Protein AF-A0A9E6AX42-F1 (afdb_monomer)

Radius of gyration: 13.97 Å; Cα contacts (8 Å, |Δi|>4): 246; chains: 1; bounding box: 35×24×43 Å

Solvent-accessible surface area (backbone atoms only — not comparable to full-atom values): 5865 Å² total; per-residue (Å²): 133,79,80,72,76,83,64,54,68,44,35,65,70,61,38,51,53,39,57,74,60,32,46,69,55,35,35,61,46,24,76,73,38,44,64,23,25,39,44,40,60,59,39,56,55,37,84,44,24,92,80,29,74,90,27,34,50,73,40,53,58,27,50,49,32,34,26,41,34,34,31,35,43,16,32,46,44,50,67,42,37,37,32,38,39,57,40,38,78,76,29,96,43,60,75,39,60,57,75,41,43,82,43,61,85,39,57,79,44,78,92

pLDDT: mean 93.4, std 9.76, range [49.84, 98.75]

Structure (mmCIF, N/CA/C/O backbone):
data_AF-A0A9E6AX42-F1
#
_entry.id   AF-A0A9E6AX42-F1
#
loop_
_atom_site.group_PDB
_atom_site.id
_atom_site.type_symbol
_atom_site.label_atom_id
_atom_site.label_alt_id
_atom_site.label_comp_id
_atom_site.label_asym_id
_atom_site.label_entity_id
_atom_site.label_seq_id
_atom_site.pdbx_PDB_ins_code
_atom_site.Cartn_x
_atom_site.Cartn_y
_atom_site.Cartn_z
_atom_site.occupancy
_atom_site.B_iso_or_equiv
_atom_site.auth_seq_id
_atom_site.auth_comp_id
_atom_site.auth_asym_id
_atom_site.auth_atom_id
_atom_site.pdbx_PDB_model_num
ATOM 1 N N . MET A 1 1 ? -18.621 -13.009 28.467 1.00 49.84 1 MET A N 1
ATOM 2 C CA . MET A 1 1 ? -17.641 -12.439 27.528 1.00 49.84 1 MET A CA 1
ATOM 3 C C . MET A 1 1 ? -18.460 -11.983 26.347 1.00 49.84 1 MET A C 1
ATOM 5 O O . MET A 1 1 ? -19.243 -12.784 25.856 1.00 49.84 1 MET A O 1
ATOM 9 N N . VAL A 1 2 ? -18.464 -10.685 26.070 1.00 54.19 2 VAL A N 1
ATOM 10 C CA . VAL A 1 2 ? -19.159 -10.151 24.897 1.00 54.19 2 VAL A CA 1
ATOM 11 C C . VAL A 1 2 ? -18.143 -10.303 23.778 1.00 54.19 2 VAL A C 1
ATOM 13 O O . VAL A 1 2 ? -17.036 -9.800 23.941 1.00 54.19 2 VAL A O 1
ATOM 16 N N . ASP A 1 3 ? -18.460 -11.073 22.740 1.00 53.66 3 ASP A N 1
ATOM 17 C CA . ASP A 1 3 ? -17.632 -11.099 21.537 1.00 53.66 3 ASP A CA 1
ATOM 18 C C . ASP A 1 3 ? -17.550 -9.656 21.031 1.00 53.66 3 ASP A C 1
ATOM 20 O O . ASP A 1 3 ? -18.582 -9.041 20.737 1.00 53.66 3 ASP A O 1
ATOM 24 N N . GLU A 1 4 ? -16.349 -9.078 21.030 1.00 60.06 4 GLU A N 1
ATOM 25 C CA . GLU A 1 4 ? -16.146 -7.806 20.350 1.00 60.06 4 GLU A CA 1
ATOM 26 C C . GLU A 1 4 ? -16.508 -8.017 18.876 1.00 60.06 4 GLU A C 1
ATOM 28 O O . GLU A 1 4 ? -16.176 -9.065 18.311 1.00 60.06 4 GLU A O 1
ATOM 33 N N . PRO A 1 5 ? -17.262 -7.093 18.256 1.00 58.94 5 PRO A N 1
ATOM 34 C CA . PRO A 1 5 ? -17.625 -7.247 16.857 1.00 58.94 5 PRO A CA 1
ATOM 35 C C . PRO A 1 5 ? -16.347 -7.400 16.031 1.00 58.94 5 PRO A C 1
ATOM 37 O O . PRO A 1 5 ? -15.425 -6.604 16.194 1.00 58.94 5 PRO A O 1
ATOM 40 N N . GLU A 1 6 ? -16.297 -8.410 15.154 1.00 65.81 6 GLU A N 1
ATOM 41 C CA . GLU A 1 6 ? -15.170 -8.588 14.236 1.00 65.81 6 GLU A CA 1
ATOM 42 C C . GLU A 1 6 ? -14.921 -7.271 13.493 1.00 65.81 6 GLU A C 1
ATOM 44 O O . GLU A 1 6 ? -15.755 -6.793 12.716 1.00 65.81 6 GLU A O 1
ATOM 49 N N . GLN A 1 7 ? -13.776 -6.662 13.785 1.00 80.06 7 GLN A N 1
ATOM 50 C CA . GLN A 1 7 ? -13.338 -5.409 13.199 1.00 80.06 7 GLN A CA 1
ATOM 51 C C . GLN A 1 7 ? -13.263 -5.561 11.675 1.00 80.06 7 GLN A C 1
ATOM 53 O O . GLN A 1 7 ? -12.689 -6.521 11.150 1.00 80.06 7 GLN A O 1
ATOM 58 N N . TYR A 1 8 ? -13.880 -4.634 10.937 1.00 92.25 8 TYR A N 1
ATOM 59 C CA . TYR A 1 8 ? -13.933 -4.728 9.479 1.00 92.25 8 TYR A CA 1
ATOM 60 C C . TYR A 1 8 ? -12.517 -4.750 8.896 1.00 92.25 8 TYR A C 1
ATOM 62 O O . TYR A 1 8 ? -11.717 -3.864 9.175 1.00 92.25 8 TYR A O 1
ATOM 70 N N . THR A 1 9 ? -12.224 -5.735 8.045 1.00 96.69 9 THR A N 1
ATOM 71 C CA . THR A 1 9 ? -10.934 -5.842 7.354 1.00 96.69 9 THR A CA 1
ATOM 72 C C . THR A 1 9 ? -11.090 -5.518 5.868 1.00 96.69 9 THR A C 1
ATOM 74 O O . THR A 1 9 ? -11.793 -6.223 5.135 1.00 96.69 9 THR A O 1
ATOM 77 N N . LEU A 1 10 ? -10.413 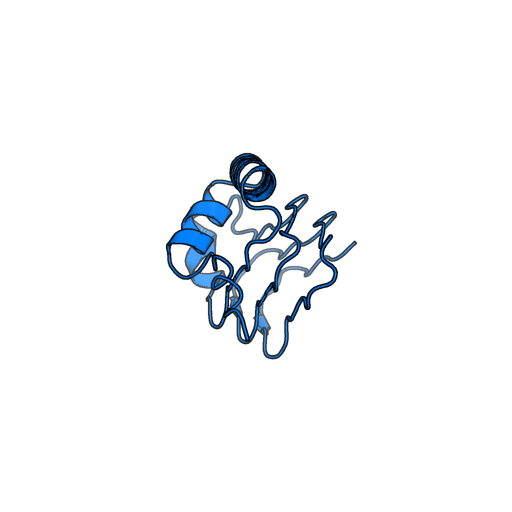-4.464 5.407 1.00 98.06 10 LEU A N 1
ATOM 78 C CA . LEU A 1 10 ? -10.246 -4.140 3.994 1.00 98.06 10 LEU A CA 1
ATOM 79 C C . LEU A 1 10 ? -9.127 -5.007 3.405 1.00 98.06 10 LEU A C 1
ATOM 81 O O . LEU A 1 10 ? -7.977 -4.896 3.813 1.00 98.06 10 LEU A O 1
ATOM 85 N N . LYS A 1 11 ? -9.465 -5.860 2.435 1.00 98.06 11 LYS A N 1
ATOM 86 C CA . LYS A 1 11 ? -8.539 -6.850 1.866 1.00 98.06 11 LYS A CA 1
ATOM 87 C C . LYS A 1 11 ? -8.870 -7.226 0.428 1.00 98.06 11 LYS A C 1
ATOM 89 O O . LYS A 1 11 ? -9.870 -6.754 -0.131 1.00 98.06 11 LYS A O 1
ATOM 94 N N . ASP A 1 12 ? -8.060 -8.118 -0.136 1.00 95.44 12 ASP A N 1
ATOM 95 C CA . ASP A 1 12 ? -8.215 -8.672 -1.480 1.00 95.44 12 ASP A CA 1
ATOM 96 C C . ASP A 1 12 ? -8.356 -7.550 -2.528 1.00 95.44 12 ASP A C 1
ATOM 98 O O . ASP A 1 12 ? -7.863 -6.431 -2.365 1.00 95.44 12 ASP A O 1
ATOM 102 N N . LYS A 1 13 ? -9.116 -7.813 -3.596 1.00 96.81 13 LYS A N 1
ATOM 103 C CA . LYS A 1 13 ? -9.395 -6.848 -4.660 1.00 96.81 13 LYS A CA 1
ATOM 104 C C . LYS A 1 13 ? -9.934 -5.506 -4.141 1.00 96.81 13 LYS A C 1
ATOM 106 O O . LYS A 1 13 ? -9.665 -4.485 -4.756 1.00 96.81 13 LYS A O 1
ATOM 111 N N . LYS A 1 14 ? -10.669 -5.472 -3.020 1.00 98.38 14 LYS A N 1
ATOM 112 C CA . LYS A 1 14 ? -11.220 -4.212 -2.487 1.00 98.38 14 LYS A CA 1
ATOM 113 C C . LYS A 1 14 ? -10.124 -3.279 -1.978 1.00 98.38 14 LYS A C 1
ATOM 115 O O . LYS A 1 14 ? -10.212 -2.079 -2.219 1.00 98.38 14 LYS A O 1
ATOM 120 N N . ALA A 1 15 ? -9.117 -3.821 -1.292 1.00 98.44 15 ALA A N 1
ATOM 121 C CA . ALA A 1 15 ? -7.979 -3.038 -0.821 1.00 98.44 15 ALA A CA 1
ATOM 122 C C . ALA A 1 15 ? -7.172 -2.489 -2.003 1.00 98.44 15 ALA A C 1
ATOM 124 O O . ALA A 1 15 ? -6.857 -1.303 -2.038 1.00 98.44 15 ALA A O 1
ATOM 125 N N .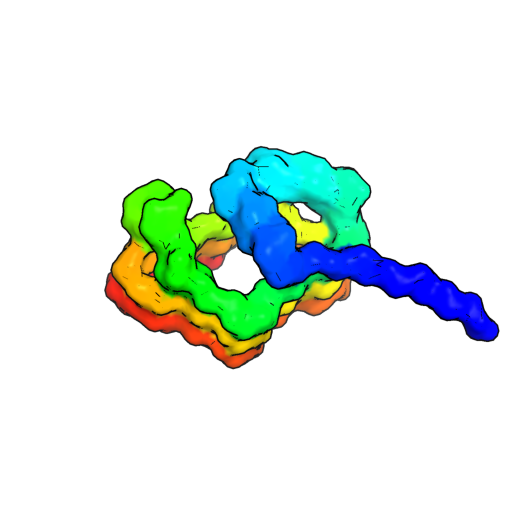 ILE A 1 16 ? -6.929 -3.333 -3.011 1.00 98.62 16 ILE A N 1
ATOM 126 C CA . ILE A 1 16 ? -6.211 -2.953 -4.233 1.00 98.62 16 ILE A CA 1
ATOM 127 C C . ILE A 1 16 ? -6.970 -1.897 -5.032 1.00 98.62 16 ILE A C 1
ATOM 129 O O . ILE A 1 16 ? -6.382 -0.899 -5.427 1.00 98.62 16 ILE A O 1
ATOM 133 N N . ASP A 1 17 ? -8.272 -2.082 -5.252 1.00 98.62 17 ASP A N 1
ATOM 134 C CA . ASP A 1 17 ? -9.092 -1.126 -5.999 1.00 98.62 17 ASP A CA 1
ATOM 135 C C . ASP A 1 17 ? -9.123 0.241 -5.307 1.00 98.62 17 ASP A C 1
ATOM 137 O O . ASP A 1 17 ? -9.072 1.270 -5.978 1.00 98.62 17 ASP A O 1
ATOM 141 N N . LEU A 1 18 ? -9.197 0.263 -3.971 1.00 98.75 18 LEU A N 1
ATOM 142 C CA . LEU A 1 18 ? -9.188 1.509 -3.212 1.00 98.75 18 LEU A CA 1
ATOM 143 C C . LEU A 1 18 ? -7.813 2.185 -3.236 1.00 98.75 18 LEU A C 1
ATOM 145 O O . LEU A 1 18 ? -7.747 3.403 -3.385 1.00 98.75 18 LEU A O 1
ATOM 149 N N . TRP A 1 19 ? -6.732 1.412 -3.127 1.00 98.69 19 TRP A N 1
ATOM 150 C CA . TRP A 1 19 ? -5.370 1.922 -3.282 1.00 98.69 19 TRP A CA 1
ATOM 151 C C . TRP A 1 19 ? -5.155 2.507 -4.688 1.00 98.69 19 TRP A C 1
ATOM 153 O O . TRP A 1 19 ? -4.751 3.656 -4.827 1.00 98.69 19 TRP A O 1
ATOM 163 N N . LEU A 1 20 ? -5.548 1.788 -5.743 1.00 98.38 20 LEU A N 1
ATOM 164 C CA . LEU A 1 20 ? -5.474 2.273 -7.127 1.00 98.38 20 LEU A CA 1
ATOM 165 C C . LEU A 1 20 ? -6.357 3.503 -7.390 1.00 98.38 20 LEU A C 1
ATOM 167 O O . LEU A 1 20 ? -6.063 4.288 -8.289 1.00 98.38 20 LEU A O 1
ATOM 171 N N . ALA A 1 21 ? -7.428 3.701 -6.615 1.00 98.12 21 ALA A N 1
ATOM 172 C CA . ALA A 1 21 ? -8.265 4.897 -6.701 1.00 98.12 21 ALA A CA 1
ATOM 173 C C . ALA A 1 21 ? -7.573 6.169 -6.164 1.00 98.12 21 ALA A C 1
ATOM 175 O O . ALA A 1 21 ? -8.084 7.275 -6.367 1.00 98.12 21 ALA A O 1
ATOM 176 N N . GLY A 1 22 ? -6.414 6.029 -5.513 1.00 97.94 22 GLY A N 1
ATOM 177 C CA . GLY A 1 22 ? -5.567 7.130 -5.075 1.00 97.94 22 GLY A CA 1
ATOM 178 C C . GLY A 1 22 ? -5.857 7.624 -3.656 1.00 97.94 22 GLY A C 1
ATOM 179 O O . GLY A 1 22 ? -6.940 7.422 -3.096 1.00 97.94 22 GLY A O 1
ATOM 180 N N . LYS A 1 23 ? -4.891 8.372 -3.102 1.00 97.38 23 LYS A N 1
ATOM 181 C CA . LYS A 1 23 ? -4.896 8.860 -1.710 1.00 97.38 23 LYS A CA 1
ATOM 182 C C . LYS A 1 23 ? -6.178 9.579 -1.295 1.00 97.38 23 LYS A C 1
ATOM 184 O O . LYS A 1 23 ? -6.634 9.400 -0.179 1.00 97.38 23 LYS A O 1
ATOM 189 N N . ASN A 1 24 ? -6.809 10.348 -2.187 1.00 98.25 24 ASN A N 1
ATOM 190 C CA . ASN A 1 24 ? -8.034 11.079 -1.844 1.00 98.25 24 ASN A CA 1
ATOM 191 C C . ASN A 1 24 ? -9.177 10.115 -1.501 1.00 98.25 24 ASN A C 1
ATOM 193 O O . ASN A 1 24 ? -9.866 10.300 -0.504 1.00 98.25 24 ASN A O 1
ATOM 197 N N . LYS A 1 25 ? -9.363 9.060 -2.307 1.00 98.69 25 LYS A N 1
ATOM 198 C CA . LYS A 1 25 ? -10.412 8.061 -2.074 1.00 98.69 25 LYS A CA 1
ATOM 199 C C . LYS A 1 25 ? -10.085 7.162 -0.895 1.00 98.69 25 LYS A C 1
ATOM 201 O O . LYS A 1 25 ? -10.984 6.833 -0.126 1.00 98.69 25 LYS A O 1
ATOM 206 N N . TRP A 1 26 ? -8.814 6.807 -0.748 1.00 98.75 26 TRP A N 1
ATOM 207 C CA . TRP A 1 26 ? -8.328 6.063 0.402 1.00 98.75 26 TRP A CA 1
ATOM 208 C C . TRP A 1 26 ? -8.563 6.825 1.713 1.00 98.75 26 TRP A C 1
ATOM 210 O O . TRP A 1 26 ? -9.219 6.310 2.613 1.00 98.75 26 TRP A O 1
ATOM 220 N N . ASN A 1 27 ? -8.119 8.081 1.795 1.00 98.50 27 ASN A N 1
ATOM 221 C CA . ASN A 1 27 ? -8.231 8.899 3.002 1.00 98.50 27 ASN A CA 1
ATOM 222 C C . ASN A 1 27 ? -9.708 9.193 3.343 1.00 98.50 27 ASN A C 1
ATOM 224 O O . ASN A 1 27 ? -10.101 9.030 4.493 1.00 98.50 27 ASN A O 1
ATOM 228 N N . GLU A 1 28 ? -10.564 9.486 2.350 1.00 98.62 28 GLU A N 1
ATOM 229 C CA . GLU A 1 28 ? -12.028 9.592 2.543 1.00 98.62 28 GLU A CA 1
ATOM 230 C C . GLU A 1 28 ? -12.659 8.298 3.093 1.00 98.62 28 GLU A C 1
ATOM 232 O O . GLU A 1 28 ? -13.698 8.331 3.762 1.00 98.62 28 GLU A O 1
ATOM 237 N N . TRP A 1 29 ? -12.103 7.136 2.740 1.00 98.25 29 TRP A N 1
ATOM 238 C CA . TRP A 1 29 ? -12.574 5.850 3.239 1.00 98.25 29 TRP A CA 1
ATOM 239 C C . TRP A 1 29 ? -12.108 5.609 4.676 1.00 98.25 29 TRP A C 1
ATOM 241 O O . TRP A 1 29 ? -12.932 5.191 5.491 1.00 98.25 29 TRP A O 1
ATOM 251 N N . VAL A 1 30 ? -10.854 5.936 5.004 1.00 97.50 30 VAL A N 1
ATOM 2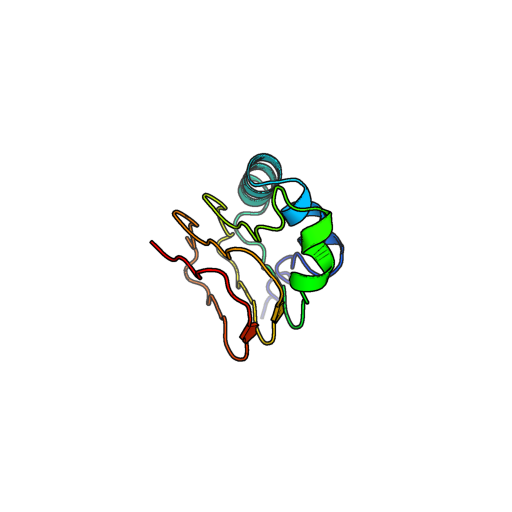52 C CA . VAL A 1 30 ? -10.308 5.823 6.367 1.00 97.50 30 VAL A CA 1
ATOM 253 C C . VAL A 1 30 ? -11.022 6.757 7.340 1.00 97.50 30 VAL A C 1
ATOM 255 O O . VAL A 1 30 ? -11.372 6.323 8.430 1.00 97.50 30 VAL A O 1
ATOM 258 N N . GLU A 1 31 ? -11.381 7.978 6.934 1.00 96.75 31 GLU A N 1
ATOM 259 C CA . GLU A 1 31 ? -12.208 8.882 7.756 1.00 96.75 31 GLU A CA 1
ATOM 260 C C . GLU A 1 31 ? -13.540 8.249 8.197 1.00 96.75 31 GLU A C 1
ATOM 262 O O . GLU A 1 31 ? -14.069 8.565 9.262 1.00 96.75 31 GLU A O 1
ATOM 267 N N . LYS A 1 32 ? -14.099 7.349 7.378 1.00 96.81 32 LYS A N 1
ATOM 268 C CA . LYS A 1 32 ? -15.368 6.652 7.653 1.00 96.81 32 LYS A CA 1
ATOM 269 C C . LYS A 1 32 ? -15.178 5.305 8.343 1.00 96.81 32 LYS A C 1
ATOM 271 O O . LYS A 1 32 ? -16.141 4.777 8.894 1.00 96.81 32 LYS A O 1
ATOM 276 N N . HIS A 1 33 ? -13.974 4.748 8.279 1.00 95.56 33 HIS A N 1
ATOM 277 C CA . HIS A 1 33 ? -13.616 3.452 8.846 1.00 95.56 33 HIS A CA 1
ATOM 278 C C . HIS A 1 33 ? -12.303 3.587 9.630 1.00 95.56 33 HIS A C 1
ATOM 280 O O . HIS A 1 33 ? -11.328 2.906 9.304 1.00 95.56 33 HIS A O 1
ATOM 286 N N . PRO A 1 34 ? -12.254 4.482 10.638 1.00 94.44 34 PRO A N 1
ATOM 287 C CA . PRO A 1 34 ? -11.009 4.810 11.321 1.00 94.44 34 PRO A CA 1
ATOM 288 C C . PRO A 1 34 ? -10.431 3.599 12.036 1.00 94.44 34 PRO A C 1
ATOM 290 O O . PRO A 1 34 ? -9.224 3.487 12.115 1.00 94.44 34 PRO A O 1
ATOM 293 N N . ASP A 1 35 ? -11.265 2.661 12.477 1.00 93.69 35 ASP A N 1
ATOM 294 C CA . ASP A 1 35 ? -10.834 1.461 13.187 1.00 93.69 35 ASP A CA 1
ATOM 295 C C . ASP A 1 35 ? -10.926 0.221 12.290 1.00 93.69 35 ASP A C 1
ATOM 297 O O . ASP A 1 35 ? -11.227 -0.858 12.773 1.00 93.69 35 ASP A O 1
ATOM 301 N N . ALA A 1 36 ? -10.775 0.335 10.971 1.00 95.25 36 ALA A N 1
ATOM 302 C CA . ALA A 1 36 ? -10.694 -0.853 10.120 1.00 95.25 36 ALA A CA 1
ATOM 303 C C . ALA A 1 36 ? -9.283 -1.452 10.117 1.00 95.25 36 ALA A C 1
ATOM 305 O O . ALA A 1 36 ? -8.297 -0.735 10.245 1.00 95.25 36 ALA A O 1
ATOM 306 N N . ASN A 1 37 ? -9.193 -2.755 9.871 1.00 96.00 37 ASN A N 1
ATOM 307 C CA . ASN A 1 37 ? -7.935 -3.413 9.527 1.00 96.00 37 ASN A CA 1
ATOM 308 C C . ASN A 1 37 ? -7.694 -3.307 8.015 1.00 96.00 37 ASN A C 1
ATOM 310 O O . ASN A 1 37 ? -8.643 -3.279 7.222 1.00 96.00 37 ASN A O 1
ATOM 314 N N . VAL A 1 38 ? -6.431 -3.299 7.603 1.00 97.62 38 VAL A N 1
ATOM 315 C CA . VAL A 1 38 ? -5.998 -3.325 6.202 1.00 97.62 38 VAL A CA 1
ATOM 316 C C . VAL A 1 38 ? -5.070 -4.514 5.993 1.00 97.62 38 VAL A C 1
ATOM 318 O O . VAL A 1 38 ? -4.039 -4.645 6.645 1.00 97.62 38 VAL A O 1
ATOM 321 N N . ASP A 1 39 ? -5.423 -5.383 5.054 1.00 98.00 39 ASP A N 1
ATOM 322 C CA . ASP A 1 39 ? -4.705 -6.626 4.796 1.00 98.00 39 ASP A CA 1
ATOM 323 C C . ASP A 1 39 ? -4.279 -6.704 3.325 1.00 98.00 39 ASP A C 1
ATOM 325 O O . ASP A 1 39 ? -5.084 -6.965 2.425 1.00 98.00 39 ASP A O 1
ATOM 329 N N . PHE A 1 40 ? -2.987 -6.461 3.109 1.00 98.56 40 PHE A N 1
ATOM 330 C CA . PHE A 1 40 ? -2.259 -6.626 1.854 1.00 98.56 40 PHE A CA 1
ATOM 331 C C . PHE A 1 40 ? -1.358 -7.871 1.874 1.00 98.56 40 PHE A C 1
ATOM 333 O O . PHE A 1 40 ? -0.355 -7.927 1.156 1.00 98.56 40 PHE A O 1
ATOM 340 N N . ARG A 1 41 ? -1.671 -8.882 2.695 1.00 98.00 41 ARG A N 1
ATOM 341 C CA . ARG A 1 41 ? -0.837 -10.084 2.785 1.00 98.00 41 ARG A CA 1
ATOM 342 C C . ARG A 1 41 ? -0.712 -10.797 1.449 1.00 98.00 41 ARG A C 1
ATOM 344 O O . ARG A 1 41 ? -1.713 -11.112 0.808 1.00 98.00 41 ARG A O 1
ATOM 351 N N . GLY A 1 42 ? 0.529 -11.077 1.058 1.00 97.81 42 GLY A N 1
ATOM 352 C CA . GLY A 1 42 ? 0.854 -11.773 -0.188 1.00 97.81 42 GLY A CA 1
ATOM 353 C C . GLY A 1 42 ? 0.476 -11.018 -1.465 1.00 97.81 42 GLY A C 1
ATOM 354 O O . GLY A 1 42 ? 0.492 -11.618 -2.536 1.00 97.81 42 GLY A O 1
ATOM 355 N N . VAL A 1 43 ? 0.107 -9.736 -1.377 1.00 98.44 43 VAL A N 1
ATOM 356 C CA . VAL A 1 43 ? -0.205 -8.923 -2.557 1.00 98.44 43 VAL A CA 1
ATOM 357 C C . VAL A 1 43 ? 1.066 -8.675 -3.358 1.00 98.44 43 VAL A C 1
ATOM 359 O O . VAL A 1 43 ? 2.054 -8.190 -2.812 1.00 98.44 43 VAL A O 1
ATOM 362 N N . ASP A 1 44 ? 1.015 -8.936 -4.662 1.00 98.06 44 ASP A N 1
ATOM 363 C CA . ASP A 1 44 ? 2.041 -8.496 -5.605 1.00 98.06 44 ASP A CA 1
ATOM 364 C C . ASP A 1 44 ? 1.658 -7.132 -6.195 1.00 98.06 44 ASP A C 1
ATOM 366 O O . ASP A 1 44 ? 0.856 -7.019 -7.122 1.00 98.06 44 ASP A O 1
ATOM 370 N N . PHE A 1 45 ? 2.228 -6.065 -5.635 1.00 98.12 45 PHE A N 1
ATOM 371 C CA . PHE A 1 45 ? 2.049 -4.706 -6.142 1.00 98.12 45 PHE A CA 1
ATOM 372 C C . PHE A 1 45 ? 2.782 -4.481 -7.475 1.00 98.12 45 PHE A C 1
ATOM 374 O O . PHE A 1 45 ? 2.434 -3.557 -8.215 1.00 98.12 45 PHE A O 1
ATOM 381 N N . GLY A 1 46 ? 3.765 -5.324 -7.814 1.00 96.81 46 GLY A N 1
ATOM 382 C CA . GLY A 1 46 ? 4.458 -5.303 -9.101 1.00 96.81 46 GLY A CA 1
ATOM 383 C C . GLY A 1 46 ? 3.518 -5.582 -10.277 1.00 96.81 46 GLY A C 1
ATOM 384 O O . GLY A 1 46 ? 3.617 -4.915 -11.310 1.00 96.81 46 GLY A O 1
ATOM 385 N N . GLU A 1 47 ? 2.523 -6.459 -10.091 1.00 96.75 47 GLU A N 1
ATOM 386 C CA . GLU A 1 47 ? 1.463 -6.743 -11.078 1.00 96.75 47 GLU A CA 1
ATOM 387 C C . GLU A 1 47 ? 0.515 -5.556 -11.338 1.00 96.75 47 GLU A C 1
ATOM 389 O O . GLU A 1 47 ? -0.417 -5.657 -12.141 1.00 96.75 47 GLU A O 1
ATOM 394 N N . HIS A 1 48 ? 0.682 -4.437 -10.630 1.00 97.12 48 HIS A N 1
ATOM 395 C CA . HIS A 1 48 ? -0.188 -3.265 -10.743 1.00 97.12 48 HIS A CA 1
ATOM 396 C C . HIS A 1 48 ? 0.524 -2.012 -11.252 1.00 97.12 48 HIS A C 1
ATOM 398 O O . HIS A 1 48 ? -0.122 -0.976 -11.411 1.00 97.12 48 HIS A O 1
ATOM 404 N N . ARG A 1 49 ? 1.825 -2.090 -11.562 1.00 95.25 49 ARG A N 1
ATOM 405 C CA . ARG A 1 49 ? 2.594 -0.939 -12.062 1.00 95.25 49 ARG A CA 1
ATOM 406 C C . ARG A 1 49 ? 2.046 -0.357 -13.360 1.00 95.25 49 ARG A C 1
ATOM 408 O O . ARG A 1 49 ? 2.153 0.843 -13.569 1.00 95.25 49 ARG A O 1
ATOM 415 N N . ASP A 1 50 ? 1.421 -1.168 -14.210 1.00 96.31 50 ASP A N 1
ATOM 416 C CA . ASP A 1 50 ? 0.776 -0.716 -15.451 1.00 96.31 50 ASP A CA 1
ATOM 417 C C . ASP A 1 50 ? -0.396 0.252 -15.207 1.00 96.31 50 ASP A C 1
ATOM 419 O O . ASP A 1 50 ? -0.765 1.022 -16.095 1.00 96.31 50 ASP A O 1
ATOM 423 N N . LYS A 1 51 ? -0.964 0.231 -13.997 1.00 96.00 51 LYS A N 1
ATOM 424 C CA . LYS A 1 51 ? -2.052 1.113 -13.553 1.00 96.00 51 LYS A CA 1
ATOM 425 C C . LYS A 1 51 ? -1.549 2.320 -12.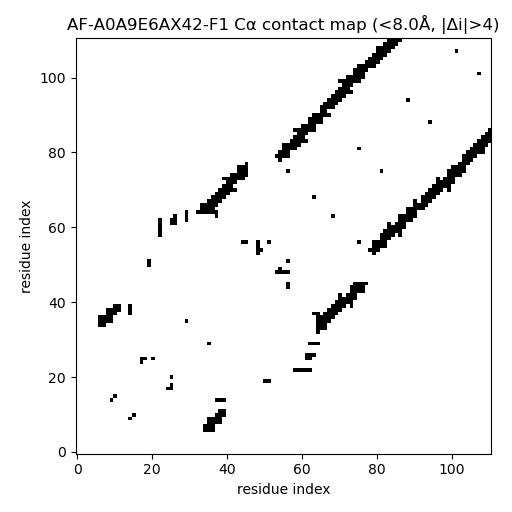764 1.00 96.00 51 LYS A C 1
ATOM 427 O O . LYS A 1 51 ? -2.343 3.206 -12.453 1.00 96.00 51 LYS A O 1
ATOM 432 N N . CYS A 1 52 ? -0.264 2.353 -12.430 1.00 93.19 52 CYS A N 1
ATOM 433 C CA . CYS A 1 52 ? 0.358 3.432 -11.684 1.00 93.19 52 CYS A CA 1
ATOM 434 C C . CYS A 1 52 ? 1.047 4.419 -12.630 1.00 93.19 52 CYS A C 1
ATOM 436 O O . CYS A 1 52 ? 1.661 4.029 -13.624 1.00 93.19 52 CYS A O 1
ATOM 438 N N . ASP A 1 53 ? 0.986 5.710 -12.303 1.00 90.25 53 ASP A N 1
ATOM 439 C CA . ASP A 1 53 ? 1.702 6.727 -13.073 1.00 90.25 53 ASP A CA 1
ATOM 440 C C . ASP A 1 53 ? 3.212 6.453 -13.032 1.00 90.25 53 ASP A C 1
ATOM 442 O O . ASP A 1 53 ? 3.767 6.164 -11.972 1.00 90.25 53 ASP A O 1
ATOM 446 N N . GLY A 1 54 ? 3.858 6.453 -14.199 1.00 91.31 54 GLY A N 1
ATOM 447 C CA . GLY A 1 54 ? 5.280 6.120 -14.348 1.00 91.31 54 GLY A CA 1
ATOM 448 C C . GLY A 1 54 ? 5.701 4.727 -13.851 1.00 91.31 54 GLY A C 1
ATOM 449 O O . GLY A 1 54 ? 6.898 4.470 -13.754 1.00 91.31 54 GLY A O 1
ATOM 450 N N . GLY A 1 55 ? 4.759 3.832 -13.530 1.00 94.38 55 GLY A N 1
ATOM 451 C CA . GLY A 1 55 ? 5.060 2.548 -12.893 1.00 94.38 55 GLY A CA 1
ATOM 452 C C . GLY A 1 55 ? 5.433 2.645 -11.410 1.00 94.38 55 GLY A C 1
ATOM 453 O O . GLY A 1 55 ? 5.912 1.659 -10.853 1.00 94.38 55 GLY A O 1
ATOM 454 N N . TYR A 1 56 ? 5.232 3.798 -10.765 1.00 95.81 56 TYR A N 1
ATOM 455 C CA . TYR A 1 56 ? 5.598 4.028 -9.366 1.00 95.81 56 TYR A CA 1
ATOM 456 C C . TYR A 1 56 ? 4.563 3.448 -8.395 1.00 95.81 56 TYR A C 1
ATOM 458 O O . TYR A 1 56 ? 3.377 3.762 -8.482 1.00 95.81 56 TYR A O 1
ATOM 466 N N . ILE A 1 57 ? 4.998 2.655 -7.413 1.00 97.69 57 ILE A N 1
ATOM 467 C CA . ILE A 1 57 ? 4.102 2.148 -6.362 1.00 97.69 57 ILE A CA 1
ATOM 468 C C . ILE A 1 57 ? 4.060 3.185 -5.237 1.00 97.69 57 ILE A C 1
ATOM 470 O O . ILE A 1 57 ? 5.016 3.335 -4.474 1.00 97.69 57 ILE A O 1
ATOM 474 N N . LEU A 1 58 ? 2.954 3.926 -5.144 1.00 96.62 58 LEU A N 1
ATOM 475 C CA . LEU A 1 58 ? 2.838 5.077 -4.248 1.00 96.62 58 LEU A CA 1
ATOM 476 C C . LEU A 1 58 ? 1.842 4.831 -3.110 1.00 96.62 58 LEU A C 1
ATOM 478 O O . LEU A 1 58 ? 0.667 4.540 -3.340 1.00 96.62 58 LEU A O 1
ATOM 482 N N . PHE A 1 59 ? 2.323 5.051 -1.889 1.00 97.81 59 PHE A N 1
ATOM 483 C CA . PHE A 1 59 ? 1.551 5.245 -0.658 1.00 97.81 59 PHE A CA 1
ATOM 484 C C . PHE A 1 59 ? 1.780 6.652 -0.087 1.00 97.81 59 PHE A C 1
ATOM 486 O O . PHE A 1 59 ? 1.521 6.907 1.088 1.00 97.81 59 PHE A O 1
ATOM 493 N N . GLU A 1 60 ? 2.279 7.581 -0.907 1.00 96.94 60 GLU A N 1
ATOM 494 C CA . GLU A 1 60 ? 2.594 8.936 -0.462 1.00 96.94 60 GLU A CA 1
ATOM 495 C C . GLU A 1 60 ? 1.349 9.661 0.052 1.00 96.94 60 GLU A C 1
ATOM 497 O O . GLU A 1 60 ? 0.347 9.774 -0.661 1.00 96.94 60 GLU A O 1
ATOM 502 N N . GLU A 1 61 ? 1.428 10.166 1.285 1.00 96.62 61 GLU A N 1
ATOM 503 C CA . GLU A 1 61 ? 0.330 10.858 1.981 1.00 96.62 61 GLU A CA 1
ATOM 504 C C . GLU A 1 61 ? -0.940 10.006 2.207 1.00 96.62 61 GLU A C 1
ATOM 506 O O . GLU A 1 61 ? -2.020 10.545 2.480 1.00 96.62 61 GLU A O 1
ATOM 511 N N . TYR A 1 62 ? -0.840 8.677 2.107 1.00 98.06 62 TYR A N 1
ATOM 512 C CA . TYR A 1 62 ? -1.921 7.786 2.527 1.00 98.06 62 TYR A CA 1
ATOM 513 C C . TYR A 1 62 ? -2.013 7.786 4.050 1.00 98.06 62 TYR A C 1
ATOM 515 O O . TYR A 1 62 ? -1.005 7.654 4.743 1.00 98.06 62 TYR A O 1
ATOM 523 N N . ILE A 1 63 ? -3.231 7.907 4.568 1.00 97.81 63 ILE A N 1
ATOM 524 C CA . ILE A 1 63 ? -3.529 7.718 5.987 1.00 97.81 63 ILE A CA 1
ATOM 525 C C . ILE A 1 63 ? -4.026 6.290 6.148 1.00 97.81 63 ILE A C 1
ATOM 527 O O . ILE A 1 63 ? -4.990 5.900 5.497 1.00 97.81 63 ILE A O 1
ATOM 531 N N . PHE A 1 64 ? -3.374 5.499 6.985 1.00 97.12 64 PHE A N 1
ATOM 532 C CA . PHE A 1 64 ? -3.828 4.165 7.348 1.00 97.12 64 PHE A CA 1
ATOM 533 C C . PHE A 1 64 ? -4.732 4.227 8.585 1.00 97.12 64 PHE A C 1
ATOM 535 O O . PHE A 1 64 ? -4.535 5.099 9.434 1.00 97.12 64 PHE A O 1
ATOM 542 N N . PRO A 1 65 ? -5.743 3.344 8.680 1.00 96.00 65 PRO A N 1
ATOM 543 C CA . PRO A 1 65 ? -6.635 3.306 9.831 1.00 96.00 65 PRO A CA 1
ATOM 544 C C . PRO A 1 65 ? -5.900 2.865 11.104 1.00 96.00 65 PRO A C 1
ATOM 546 O O . PRO A 1 65 ? -4.759 2.412 11.072 1.00 96.00 65 PRO A O 1
ATOM 549 N N . ASN A 1 66 ? -6.589 2.998 12.230 1.00 95.06 66 ASN A N 1
ATOM 550 C CA . ASN A 1 66 ? -6.116 2.664 13.562 1.00 95.06 66 ASN A CA 1
ATOM 551 C C . ASN A 1 66 ? -6.008 1.160 13.822 1.00 95.06 66 ASN A C 1
ATOM 553 O O . ASN A 1 66 ? -5.397 0.792 14.819 1.00 95.06 66 ASN A O 1
ATOM 557 N N . GLY A 1 67 ? -6.650 0.326 12.996 1.00 94.00 67 GLY A N 1
ATOM 558 C CA . GLY A 1 67 ? -6.557 -1.128 13.083 1.00 94.00 67 GLY A CA 1
ATOM 559 C C . GLY A 1 67 ? -5.260 -1.675 12.485 1.00 94.00 67 GLY A C 1
ATOM 560 O O . GLY A 1 67 ? -4.406 -0.929 12.006 1.00 94.00 67 GLY A O 1
ATOM 561 N N . ASP A 1 68 ? -5.119 -2.998 12.497 1.00 95.31 68 ASP A N 1
ATOM 562 C CA . ASP A 1 68 ? -3.915 -3.684 12.028 1.00 95.31 68 ASP A CA 1
ATOM 563 C C . ASP A 1 68 ? -3.695 -3.464 10.526 1.00 95.31 68 ASP A C 1
ATOM 565 O O . ASP A 1 68 ? -4.618 -3.611 9.717 1.00 95.31 68 ASP A O 1
ATOM 569 N N . VAL A 1 69 ? -2.450 -3.169 10.140 1.00 97.31 69 VAL A N 1
ATOM 570 C CA . VAL A 1 69 ? -2.040 -2.980 8.742 1.00 97.31 69 VAL A CA 1
ATOM 571 C C . VAL A 1 69 ? -0.972 -4.006 8.383 1.00 97.31 69 VAL A C 1
ATOM 573 O O . VAL A 1 69 ? 0.162 -3.954 8.860 1.00 97.31 69 VAL A O 1
ATOM 576 N N . SER A 1 70 ? -1.300 -4.944 7.500 1.00 97.81 70 SER A N 1
ATOM 577 C CA . SER A 1 70 ? -0.377 -6.011 7.118 1.00 97.81 70 SER A CA 1
ATOM 578 C C . SER A 1 70 ? 0.030 -5.925 5.654 1.00 97.81 70 SER A C 1
ATOM 580 O O . SER A 1 70 ? -0.798 -6.069 4.764 1.00 97.81 70 SER A O 1
ATOM 582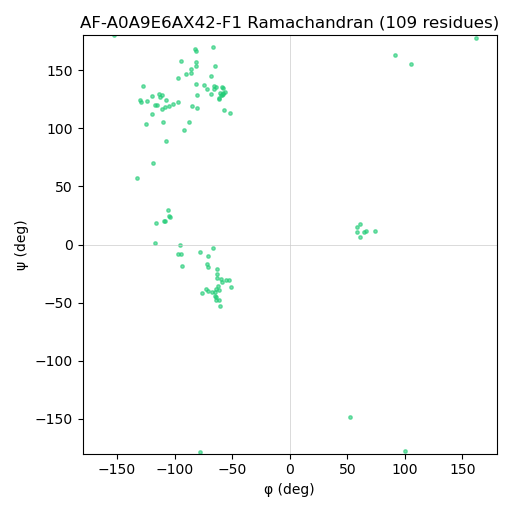 N N . PHE A 1 71 ? 1.330 -5.779 5.417 1.00 98.38 71 PHE A N 1
ATOM 583 C CA . PHE A 1 71 ? 2.018 -6.023 4.148 1.00 98.38 71 PHE A CA 1
ATOM 584 C C . PHE A 1 71 ? 2.799 -7.344 4.193 1.00 98.38 71 PHE A C 1
ATOM 586 O O . PHE A 1 71 ? 3.794 -7.504 3.486 1.00 98.38 71 PHE A O 1
ATOM 593 N N . TYR A 1 72 ? 2.410 -8.284 5.063 1.00 98.44 72 TYR A N 1
ATOM 594 C CA . TYR A 1 72 ? 3.198 -9.497 5.257 1.00 98.44 72 TYR A CA 1
ATOM 595 C C . TYR A 1 72 ? 3.290 -10.318 3.962 1.00 98.44 72 TYR A C 1
ATOM 597 O O . TYR A 1 72 ? 2.273 -10.639 3.344 1.00 98.44 72 TYR A O 1
ATOM 605 N N . GLY A 1 73 ? 4.511 -10.638 3.533 1.00 98.38 73 GLY A N 1
ATOM 606 C CA . GLY A 1 73 ? 4.758 -11.349 2.275 1.00 98.38 73 GLY A CA 1
ATOM 607 C C . GLY A 1 73 ? 4.397 -10.569 1.002 1.00 98.38 73 GLY A C 1
ATOM 608 O O . GLY A 1 73 ? 4.306 -11.177 -0.064 1.00 98.38 73 GLY A O 1
ATOM 609 N N . ALA A 1 74 ? 4.124 -9.261 1.085 1.00 98.62 74 ALA A N 1
ATOM 610 C CA . ALA A 1 74 ? 3.813 -8.450 -0.090 1.00 98.62 74 ALA A CA 1
ATOM 611 C C . ALA A 1 74 ? 5.044 -8.286 -0.996 1.00 98.62 74 ALA A C 1
ATOM 613 O O . ALA A 1 74 ? 6.168 -8.161 -0.513 1.00 98.62 74 ALA A O 1
ATOM 614 N N . GLN A 1 75 ? 4.832 -8.249 -2.309 1.00 98.50 75 GLN A N 1
ATOM 615 C CA . GLN A 1 75 ? 5.897 -8.109 -3.298 1.00 98.50 75 GLN A CA 1
ATOM 616 C C . GLN A 1 75 ? 5.816 -6.744 -3.977 1.00 98.50 75 GLN A C 1
ATOM 618 O O . GLN A 1 75 ? 4.779 -6.333 -4.493 1.00 98.50 75 GLN A O 1
ATOM 623 N N . PHE A 1 76 ? 6.943 -6.047 -3.993 1.00 97.88 76 PHE A N 1
ATOM 624 C CA . PHE A 1 76 ? 7.146 -4.767 -4.652 1.00 97.88 76 PHE A CA 1
ATOM 625 C C . PHE A 1 76 ? 8.235 -4.949 -5.711 1.00 97.88 76 PHE A C 1
ATOM 627 O O . PHE A 1 76 ? 9.365 -4.488 -5.548 1.00 97.88 76 PHE A O 1
ATOM 634 N N . SER A 1 77 ? 7.895 -5.687 -6.770 1.00 95.12 77 SER A N 1
ATOM 635 C CA . SER A 1 77 ? 8.819 -6.088 -7.835 1.00 95.12 77 SER A CA 1
ATOM 636 C C . SER A 1 77 ? 8.778 -5.121 -9.028 1.00 95.12 77 SER A C 1
ATOM 638 O O . SER A 1 77 ? 7.782 -4.425 -9.210 1.00 95.12 77 SER A O 1
ATOM 640 N N . GLY A 1 78 ? 9.818 -5.054 -9.864 1.00 93.44 78 GLY A N 1
ATOM 641 C CA . GLY A 1 78 ? 9.804 -4.332 -11.151 1.00 93.44 78 GLY A CA 1
ATOM 642 C C . GLY A 1 78 ? 10.464 -2.947 -11.142 1.00 93.44 78 GLY A C 1
ATOM 643 O O . GLY A 1 78 ? 11.034 -2.523 -10.140 1.00 93.44 78 GLY A O 1
ATOM 644 N N . ALA A 1 79 ? 10.424 -2.261 -12.289 1.00 90.50 79 ALA A N 1
ATOM 645 C CA . ALA A 1 79 ? 11.108 -0.980 -12.462 1.00 90.50 79 ALA A CA 1
ATOM 646 C C . ALA A 1 79 ? 10.302 0.197 -11.895 1.00 90.50 79 ALA A C 1
ATOM 648 O O . ALA A 1 79 ? 9.089 0.276 -12.101 1.00 90.50 79 ALA A O 1
ATOM 649 N N . GLY A 1 80 ? 10.994 1.121 -11.227 1.00 93.38 80 GLY A N 1
ATOM 650 C CA . GLY A 1 80 ? 10.408 2.326 -10.635 1.00 93.38 80 GLY A 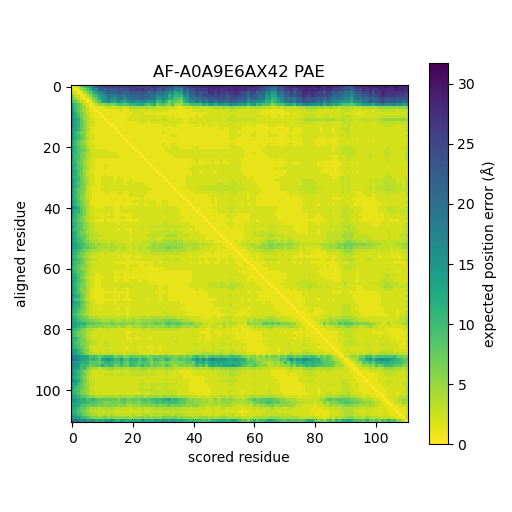CA 1
ATOM 651 C C . GLY A 1 80 ? 10.278 2.287 -9.111 1.00 93.38 80 GLY A C 1
ATOM 652 O O . GLY A 1 80 ? 10.188 1.229 -8.483 1.00 93.38 80 GLY A O 1
ATOM 653 N N . ASP A 1 81 ? 10.259 3.476 -8.523 1.00 96.88 81 ASP A N 1
ATOM 654 C CA . ASP A 1 81 ? 10.292 3.694 -7.078 1.00 96.88 81 ASP A CA 1
ATOM 655 C C . ASP A 1 81 ? 9.053 3.153 -6.346 1.00 96.88 81 ASP A C 1
ATOM 657 O O . ASP A 1 81 ? 7.945 3.074 -6.890 1.00 96.88 81 ASP A O 1
ATOM 661 N N . VAL A 1 82 ? 9.267 2.822 -5.072 1.00 98.00 82 VAL A N 1
ATOM 662 C CA . VAL A 1 82 ? 8.232 2.500 -4.087 1.00 98.00 82 VAL A CA 1
ATOM 663 C C . VAL A 1 82 ? 8.303 3.557 -2.990 1.00 98.00 82 VAL A C 1
ATOM 665 O O . VAL A 1 82 ? 9.341 3.718 -2.345 1.00 98.00 82 VAL A O 1
ATOM 668 N N . SER A 1 83 ? 7.230 4.311 -2.766 1.00 97.38 83 SER A N 1
ATOM 669 C CA . SER A 1 83 ? 7.283 5.464 -1.861 1.00 97.38 83 SER A CA 1
ATOM 670 C C . SER A 1 83 ? 6.175 5.445 -0.816 1.00 97.38 83 SER A C 1
ATOM 672 O O . SER A 1 83 ? 4.994 5.456 -1.151 1.00 97.38 83 SER A O 1
ATOM 674 N N . PHE A 1 84 ? 6.582 5.479 0.455 1.00 97.62 84 PHE A N 1
ATOM 675 C CA . PHE A 1 84 ? 5.733 5.666 1.636 1.00 97.62 84 PHE A CA 1
ATOM 676 C C . PHE A 1 84 ? 5.947 7.051 2.269 1.00 97.62 84 PHE A C 1
ATOM 678 O O . PHE A 1 84 ? 5.678 7.247 3.452 1.00 97.62 84 PHE A O 1
ATOM 685 N N . ARG A 1 85 ? 6.481 8.022 1.516 1.00 96.75 85 ARG A N 1
ATOM 686 C CA . ARG A 1 85 ? 6.762 9.369 2.040 1.00 96.75 85 ARG A CA 1
ATOM 687 C C . ARG A 1 85 ? 5.495 10.017 2.589 1.00 96.75 85 ARG A C 1
ATOM 689 O O . ARG A 1 85 ? 4.484 10.082 1.892 1.00 96.75 85 ARG A O 1
ATOM 696 N N . ASN A 1 86 ? 5.561 10.543 3.810 1.00 96.00 86 ASN A N 1
ATOM 697 C CA . ASN A 1 86 ? 4.426 11.166 4.495 1.00 96.00 86 ASN A CA 1
ATOM 698 C C . ASN A 1 86 ? 3.208 10.236 4.679 1.00 96.00 86 ASN A C 1
ATOM 700 O O . ASN A 1 86 ? 2.110 10.729 4.950 1.00 96.00 86 ASN A O 1
ATOM 704 N N . ALA A 1 87 ? 3.360 8.917 4.504 1.00 97.25 87 ALA A N 1
ATOM 705 C CA . ALA A 1 87 ? 2.313 7.971 4.861 1.00 97.25 87 ALA A CA 1
ATOM 706 C C . ALA A 1 87 ? 2.123 7.998 6.383 1.00 97.25 87 ALA A C 1
ATOM 708 O O . ALA A 1 87 ? 3.093 7.983 7.143 1.00 97.25 87 ALA A O 1
ATOM 709 N N . GLN A 1 88 ? 0.875 8.059 6.833 1.00 96.00 88 GLN A N 1
ATOM 710 C CA . GLN A 1 88 ? 0.542 8.133 8.250 1.00 96.00 88 GLN A CA 1
ATOM 711 C C . GLN A 1 88 ? 0.014 6.788 8.721 1.00 96.00 88 GLN A C 1
ATOM 713 O O . GLN A 1 88 ? -1.019 6.322 8.251 1.00 96.00 88 GLN A O 1
ATOM 718 N N . PHE A 1 89 ? 0.709 6.197 9.683 1.00 91.62 89 PHE A N 1
ATOM 719 C CA . PHE A 1 89 ? 0.269 5.016 10.411 1.00 91.62 89 PHE A CA 1
ATOM 720 C C . PHE A 1 89 ? -0.118 5.467 11.820 1.00 91.62 89 PHE A C 1
ATOM 722 O O . PHE A 1 89 ? 0.739 5.589 12.690 1.00 91.62 89 PHE A O 1
ATOM 729 N N . SER A 1 90 ? -1.382 5.857 12.003 1.00 77.38 90 SER A N 1
ATOM 730 C CA . SER A 1 90 ? -1.844 6.583 13.198 1.00 77.38 90 SER A CA 1
ATOM 731 C C . SER A 1 90 ? -2.449 5.702 14.295 1.00 77.38 90 SER A C 1
ATOM 733 O O . SER A 1 90 ? -2.879 6.235 15.314 1.00 77.38 90 SER A O 1
ATOM 735 N N . GLY A 1 91 ? -2.507 4.386 14.085 1.00 76.56 91 GLY A N 1
ATOM 736 C CA . GLY A 1 91 ? -3.074 3.432 15.033 1.00 76.56 91 GLY A CA 1
ATOM 737 C C . GLY A 1 91 ? -2.138 3.021 16.159 1.00 76.56 91 GLY A C 1
ATOM 738 O O . GLY A 1 91 ? -0.919 3.046 16.010 1.00 76.56 91 GLY A O 1
ATOM 739 N N . ASP A 1 92 ? -2.739 2.564 17.256 1.00 80.12 92 ASP A N 1
ATOM 740 C CA . ASP A 1 92 ? -2.042 1.834 18.324 1.00 80.12 92 ASP A CA 1
ATOM 741 C C . ASP A 1 92 ? -1.786 0.355 17.943 1.00 80.12 92 ASP A C 1
ATOM 743 O O . ASP A 1 92 ? -1.127 -0.375 18.686 1.00 80.12 92 ASP A O 1
ATOM 747 N N . SER A 1 93 ? -2.326 -0.081 16.799 1.00 86.81 93 SER A N 1
ATOM 748 C CA . SER A 1 93 ? -2.177 -1.416 16.213 1.00 86.81 93 SER A CA 1
ATOM 749 C C . SER A 1 93 ? -0.880 -1.607 15.425 1.00 86.81 93 SER A C 1
ATOM 751 O O . SER A 1 93 ? -0.189 -0.658 15.048 1.00 86.81 93 SER A O 1
ATOM 753 N N . ASP A 1 94 ? -0.571 -2.869 15.125 1.00 92.06 94 ASP A N 1
ATOM 754 C CA . ASP A 1 94 ? 0.653 -3.247 14.428 1.00 92.06 94 ASP A CA 1
ATOM 755 C C . ASP A 1 94 ? 0.609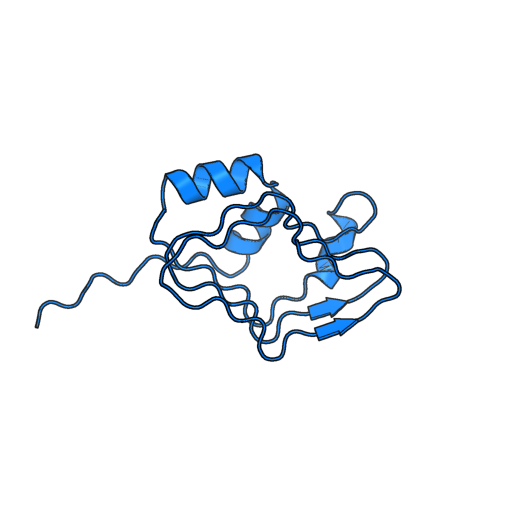 -2.901 12.929 1.00 92.06 94 ASP A C 1
ATOM 757 O O . ASP A 1 94 ? -0.355 -3.187 12.212 1.00 92.06 94 ASP A O 1
ATOM 761 N N . VAL A 1 95 ? 1.730 -2.370 12.432 1.00 94.75 95 VAL A N 1
ATOM 762 C CA . VAL A 1 95 ? 2.035 -2.273 10.999 1.00 94.75 95 VAL A CA 1
ATOM 763 C C . VAL A 1 95 ? 3.175 -3.230 10.684 1.00 94.75 95 VAL A C 1
ATOM 765 O O . VAL A 1 95 ? 4.288 -3.062 11.183 1.00 94.75 95 VAL A O 1
ATOM 768 N N . SER A 1 96 ? 2.927 -4.233 9.843 1.00 96.19 96 SER A N 1
ATOM 769 C CA . SER A 1 96 ? 3.929 -5.257 9.531 1.00 96.19 96 SER A CA 1
ATOM 770 C C . SER A 1 96 ? 4.284 -5.300 8.052 1.00 96.19 96 SER A C 1
ATOM 772 O O . SER A 1 96 ? 3.417 -5.480 7.204 1.00 96.19 96 SER A O 1
ATOM 774 N N . PHE A 1 97 ? 5.584 -5.228 7.766 1.00 97.19 97 PHE A N 1
ATOM 775 C CA . PHE A 1 97 ? 6.195 -5.535 6.465 1.00 97.19 97 PHE A CA 1
ATOM 776 C C . PHE A 1 97 ? 7.015 -6.835 6.521 1.00 97.19 97 PHE A C 1
ATOM 778 O O . PHE A 1 97 ? 7.930 -7.043 5.728 1.00 97.19 97 PHE A O 1
ATOM 785 N N . SER A 1 98 ? 6.760 -7.700 7.506 1.00 98.19 98 SER A N 1
ATOM 786 C CA . SER A 1 98 ? 7.500 -8.955 7.649 1.00 98.19 98 SER A CA 1
ATOM 787 C C . SER A 1 98 ? 7.365 -9.813 6.386 1.00 98.19 98 SER A C 1
ATOM 789 O O . SER A 1 98 ? 6.278 -9.950 5.843 1.00 98.19 98 SER A O 1
ATOM 791 N N . GLU A 1 99 ? 8.473 -10.374 5.902 1.00 98.31 99 GLU A N 1
ATOM 792 C CA . GLU A 1 99 ? 8.541 -11.127 4.633 1.00 98.31 99 GLU A CA 1
ATOM 793 C C . GLU A 1 99 ? 8.165 -10.336 3.367 1.00 98.31 99 GLU A C 1
ATOM 795 O O . GLU A 1 99 ? 8.125 -10.920 2.289 1.00 98.31 99 GLU A O 1
ATOM 800 N N . ALA A 1 100 ? 7.935 -9.021 3.454 1.00 98.12 100 ALA A N 1
ATOM 801 C CA . ALA A 1 100 ? 7.758 -8.210 2.259 1.00 98.12 100 ALA A CA 1
ATOM 802 C C . ALA A 1 100 ? 9.062 -8.162 1.447 1.00 98.12 100 ALA A C 1
ATOM 804 O O . ALA A 1 100 ? 10.151 -7.965 1.998 1.00 98.12 100 ALA A O 1
ATOM 805 N N . GLU A 1 101 ? 8.945 -8.310 0.132 1.00 98.19 101 GLU A N 1
ATOM 806 C CA . GLU A 1 101 ? 10.068 -8.252 -0.796 1.00 98.19 101 GLU A CA 1
ATOM 807 C C . GLU A 1 101 ? 10.015 -6.953 -1.598 1.00 98.19 101 GLU A C 1
ATOM 809 O O . GLU A 1 101 ? 9.036 -6.672 -2.283 1.00 98.19 101 GLU A O 1
ATOM 814 N N . PHE A 1 102 ? 11.097 -6.180 -1.552 1.00 96.56 102 PHE A N 1
ATOM 815 C CA . PHE A 1 102 ? 11.298 -5.018 -2.413 1.00 96.56 102 PHE A CA 1
ATOM 816 C C . PHE A 1 102 ? 12.416 -5.344 -3.398 1.00 96.56 102 PHE A C 1
ATOM 818 O O . PHE A 1 102 ? 13.588 -5.386 -3.016 1.00 96.56 102 PHE A O 1
ATOM 825 N N . SER A 1 103 ? 12.057 -5.602 -4.654 1.00 92.44 103 SER A N 1
ATOM 826 C CA . SER A 1 103 ? 12.999 -6.012 -5.695 1.00 92.44 103 SER A CA 1
ATOM 827 C C . SER A 1 103 ? 12.822 -5.164 -6.956 1.00 92.44 103 SER A C 1
ATOM 829 O O . SER A 1 103 ? 11.743 -5.032 -7.518 1.00 92.44 103 SER A O 1
ATOM 831 N N . GLY A 1 104 ? 13.889 -4.527 -7.421 1.00 87.88 104 GLY A N 1
ATOM 832 C CA . GLY A 1 104 ? 13.796 -3.585 -8.535 1.00 87.88 104 GLY A CA 1
ATOM 833 C C . GLY A 1 104 ? 15.007 -2.671 -8.615 1.00 87.88 104 GLY A C 1
ATOM 834 O O . GLY A 1 104 ? 15.918 -2.760 -7.793 1.00 87.88 104 GLY A O 1
ATOM 835 N N . ASP A 1 105 ? 15.021 -1.809 -9.626 1.00 89.56 105 ASP A N 1
ATOM 836 C CA . ASP A 1 105 ? 16.068 -0.805 -9.846 1.00 89.56 105 ASP A CA 1
ATOM 837 C C . ASP A 1 105 ? 15.727 0.577 -9.254 1.00 89.56 105 ASP A C 1
ATOM 839 O O . ASP A 1 105 ? 16.590 1.456 -9.218 1.00 89.56 105 ASP A O 1
ATOM 843 N N . GLY A 1 106 ? 14.492 0.756 -8.774 1.00 92.44 106 GLY A N 1
ATOM 844 C CA . GLY A 1 106 ? 14.013 1.970 -8.119 1.00 92.44 106 GLY A CA 1
ATOM 845 C C . GLY A 1 106 ? 14.376 2.064 -6.636 1.00 92.44 106 GLY A C 1
ATOM 846 O O . 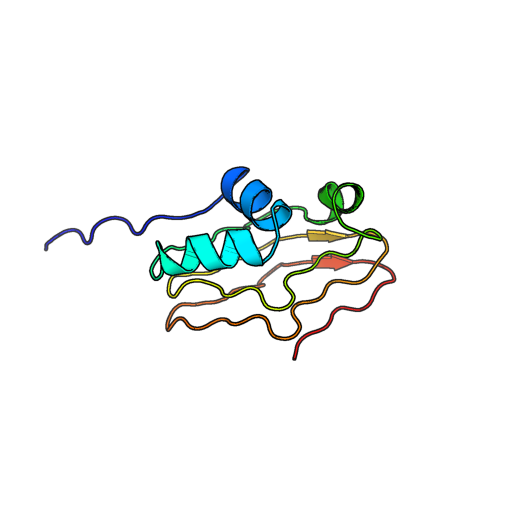GLY A 1 106 ? 14.804 1.102 -5.995 1.00 92.44 106 GLY A O 1
ATOM 847 N N . PHE A 1 107 ? 14.170 3.250 -6.069 1.00 95.69 107 PHE A N 1
ATOM 848 C CA . PHE A 1 107 ? 14.372 3.507 -4.648 1.00 95.69 107 PHE A CA 1
ATOM 849 C C . PHE A 1 107 ? 13.137 3.142 -3.825 1.00 95.69 107 PHE A C 1
ATOM 851 O O . PHE A 1 107 ? 12.002 3.350 -4.252 1.00 95.69 107 PHE A O 1
ATOM 858 N N . VAL A 1 108 ? 13.369 2.686 -2.592 1.00 96.56 108 VAL A N 1
ATOM 859 C CA . VAL A 1 108 ? 12.326 2.591 -1.565 1.00 96.56 108 VAL A CA 1
ATOM 860 C C . VAL A 1 108 ? 12.477 3.772 -0.609 1.00 96.56 108 VAL A C 1
ATOM 862 O O . VAL A 1 108 ? 13.539 3.950 -0.010 1.00 96.56 108 VAL A O 1
ATOM 865 N N . SER A 1 109 ? 11.439 4.600 -0.483 1.00 95.94 109 SER A N 1
ATOM 866 C CA . SER A 1 109 ? 11.467 5.816 0.343 1.00 95.94 109 SER A CA 1
ATOM 867 C C . SER A 1 109 ? 10.519 5.734 1.541 1.00 95.94 109 SER A C 1
ATOM 869 O O . SER A 1 109 ? 9.323 5.515 1.359 1.00 95.94 109 SER A O 1
ATOM 871 N N . PHE A 1 110 ? 11.037 6.039 2.734 1.00 92.62 110 PHE A N 1
ATOM 872 C CA . PHE A 1 110 ? 10.274 6.288 3.965 1.00 92.62 110 PHE A CA 1
ATOM 873 C C . PHE A 1 110 ? 10.713 7.637 4.566 1.00 92.62 110 PHE A C 1
ATOM 875 O O . PHE A 1 110 ? 11.913 7.925 4.581 1.00 92.62 110 PHE A O 1
ATOM 882 N N . TYR A 1 111 ? 9.765 8.459 5.027 1.00 82.00 111 TYR A N 1
ATOM 883 C CA . TYR A 1 111 ? 9.987 9.687 5.808 1.00 82.00 111 TYR A CA 1
ATOM 884 C C . TYR A 1 111 ? 8.690 10.097 6.500 1.00 82.00 111 TYR A C 1
ATOM 886 O O . TYR A 1 111 ? 7.650 10.068 5.796 1.00 82.00 111 TYR A O 1
#

Sequence (111 aa):
MVDEPEQYTLKDKKAIDLWLAGKNKWNEWVEKHPDANVDFRGVDFGEHRDKCDGGYILFEEYIFPNGDVSFYGAQFSGAGDVSFRNAQFSGDSDVSFSEAEFSGDGFVSFY

Nearest PDB structures (foldseek):
  2w7z-assembly1_A  TM=3.486E-01  e=7.280E+00  Enterococcus faecalis
  4jra-assembly1_D  TM=2.789E-01  e=8.672E+00  Homo sapiens

Foldseek 3Di:
DPPDPDAAEQDDVRLVVQVLVDQVSQQVVCVVRQAHEYDLALAECQVCLVSDVVSEADPALHEDHQYHYDCALYEQEEEEEYENENYH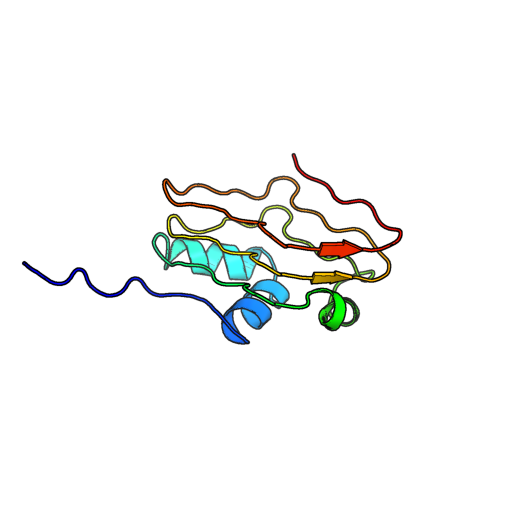PPHPYDHDCHNYYHYYPYYYDDD

Secondary structure (DSSP, 8-state):
--------EEEHHHHHHHHHT-HHHHHHHHTT-TT-EEE-TT-BSGGGGGGSGGG-EE-TTPEEPSS-EE-TT-EEESSS-EE-TT-EE-SSS-EE-TT-EEESSSPEE--

Mean predicted aligned error: 3.87 Å